Protein AF-A3IIT6-F1 (afdb_monomer_lite)

Foldseek 3Di:
DDDDDPPDDDPDDPVVVCVVVVVVVVVVVVVVVVVVVVVVVVVVVVVVVVVVVVVVVVVCVVVVVVVVVVVVVVVVVVVVVVVVVVVVD

Sequence (89 aa):
MSSFPQDMIFEQDPVQILDALLPLYINNQLLRALQEAAASELAARMTAMSNASDNAGQLIGTLTLSYNKARQAAITQQLMEVVAGANAL

Organism: NCBI:txid391612

Structure (mmC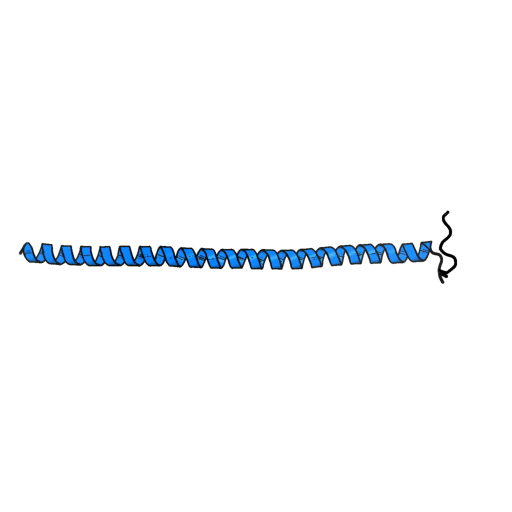IF, N/CA/C/O backbone):
data_AF-A3IIT6-F1
#
_entry.id   AF-A3IIT6-F1
#
loop_
_atom_site.group_PDB
_atom_site.id
_atom_site.type_symbol
_atom_site.label_atom_id
_atom_site.label_alt_id
_atom_site.label_comp_id
_atom_site.label_asym_id
_atom_site.label_entity_id
_atom_site.label_seq_id
_atom_site.pdbx_PDB_ins_code
_atom_site.Cartn_x
_atom_site.Cartn_y
_atom_site.Cartn_z
_atom_site.occupancy
_atom_site.B_iso_or_equiv
_atom_site.auth_seq_id
_atom_site.auth_comp_id
_atom_site.auth_asym_id
_atom_site.auth_atom_id
_atom_site.pdbx_PDB_model_num
ATOM 1 N N . MET A 1 1 ? 18.805 6.942 -52.452 1.00 41.97 1 MET A N 1
ATOM 2 C CA . MET A 1 1 ? 19.821 6.872 -51.383 1.00 41.97 1 MET A CA 1
ATOM 3 C C . MET A 1 1 ? 20.068 8.287 -50.902 1.00 41.97 1 MET A C 1
ATOM 5 O O . MET A 1 1 ? 20.689 9.067 -51.607 1.00 41.97 1 MET A O 1
ATOM 9 N N . SER A 1 2 ? 19.432 8.655 -49.794 1.00 48.84 2 SER A N 1
ATOM 10 C CA . SER A 1 2 ? 19.509 9.984 -49.185 1.00 48.84 2 SER A CA 1
ATOM 11 C C . SER A 1 2 ? 20.912 10.217 -48.625 1.00 48.84 2 SER A C 1
ATOM 13 O O . SER A 1 2 ? 21.332 9.499 -47.723 1.00 48.84 2 SER A O 1
ATOM 15 N N . SER A 1 3 ? 21.627 11.192 -49.191 1.00 62.28 3 SER A N 1
ATOM 16 C CA . SER A 1 3 ? 22.925 11.656 -48.693 1.00 62.28 3 SER A CA 1
ATOM 17 C C . SER A 1 3 ? 22.780 12.152 -47.258 1.00 62.28 3 SER A C 1
ATOM 19 O O . SER A 1 3 ? 21.890 12.955 -46.974 1.00 62.28 3 SER A O 1
ATOM 21 N N . PHE A 1 4 ? 23.659 11.690 -46.370 1.00 65.56 4 PHE A N 1
ATOM 22 C CA . PHE A 1 4 ? 23.800 12.241 -45.025 1.00 65.56 4 PHE A CA 1
ATOM 23 C C . PHE A 1 4 ? 24.192 13.734 -45.096 1.00 65.56 4 PHE A C 1
ATOM 25 O O . PHE A 1 4 ? 24.742 14.165 -46.120 1.00 65.56 4 PHE A O 1
ATOM 32 N N . PRO A 1 5 ? 23.890 14.537 -44.056 1.00 74.44 5 PRO A N 1
ATOM 33 C CA . PRO A 1 5 ? 24.320 15.932 -43.982 1.00 74.44 5 PRO A CA 1
ATOM 34 C C . PRO A 1 5 ? 25.839 16.030 -44.164 1.00 74.44 5 PRO A C 1
ATOM 36 O O . PRO A 1 5 ? 26.569 15.226 -43.587 1.00 74.44 5 PRO A O 1
ATOM 39 N N . GLN A 1 6 ? 26.315 17.009 -44.942 1.00 62.16 6 GLN A N 1
ATOM 40 C CA . GLN A 1 6 ? 27.744 17.162 -45.271 1.00 62.16 6 GLN A CA 1
ATOM 41 C C . GLN A 1 6 ? 28.655 17.335 -44.041 1.00 62.16 6 GLN A C 1
ATOM 43 O O . GLN A 1 6 ? 29.846 17.055 -44.134 1.00 62.16 6 GLN A O 1
ATOM 48 N N . ASP A 1 7 ? 28.092 17.716 -42.893 1.00 68.81 7 ASP A N 1
ATOM 49 C CA . ASP A 1 7 ? 28.824 17.919 -41.638 1.00 68.81 7 ASP A CA 1
ATOM 50 C C . ASP A 1 7 ? 28.976 16.638 -40.794 1.00 68.81 7 ASP A C 1
ATOM 52 O O . ASP A 1 7 ? 29.594 16.659 -39.730 1.00 68.81 7 ASP A O 1
ATOM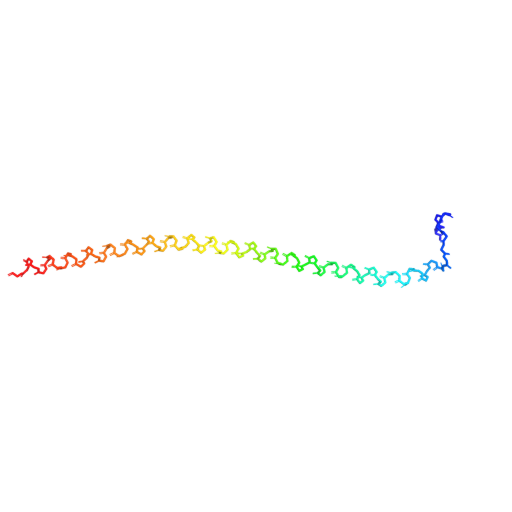 56 N N . MET A 1 8 ? 28.411 15.510 -41.236 1.00 68.00 8 MET A N 1
ATOM 57 C CA . MET A 1 8 ? 28.442 14.243 -40.505 1.00 68.00 8 MET A CA 1
ATOM 58 C C . MET A 1 8 ? 29.537 13.331 -41.072 1.00 68.00 8 MET A C 1
ATOM 60 O O . MET A 1 8 ? 29.291 12.467 -41.912 1.00 68.00 8 MET A O 1
ATOM 64 N N . ILE A 1 9 ? 30.773 13.563 -40.627 1.00 74.44 9 ILE A N 1
ATOM 65 C CA . ILE A 1 9 ? 31.928 12.731 -40.984 1.00 74.44 9 ILE A CA 1
ATOM 66 C C . ILE A 1 9 ? 31.943 11.516 -40.055 1.00 74.44 9 ILE A C 1
ATOM 68 O O . ILE A 1 9 ? 32.154 11.645 -38.849 1.00 74.44 9 ILE A O 1
ATOM 72 N N . PHE A 1 10 ? 31.704 10.336 -40.618 1.00 78.00 10 PHE A N 1
ATOM 73 C CA . PHE A 1 10 ? 31.804 9.070 -39.902 1.00 78.00 10 PHE A CA 1
ATOM 74 C C . PHE A 1 10 ? 33.158 8.417 -40.178 1.00 78.00 10 PHE A C 1
ATOM 76 O O . PHE A 1 10 ? 33.579 8.324 -41.327 1.00 78.00 10 PHE A O 1
ATOM 83 N N . GLU A 1 11 ? 33.815 7.929 -39.125 1.00 79.81 11 GLU A N 1
ATOM 84 C CA . GLU A 1 11 ? 35.071 7.170 -39.239 1.00 79.81 11 GLU A CA 1
ATOM 85 C C . GLU A 1 11 ? 34.852 5.782 -39.875 1.00 79.81 11 GLU A C 1
ATOM 87 O O . GLU A 1 11 ? 35.758 5.196 -40.459 1.00 79.81 11 GLU A O 1
ATOM 92 N N . GLN A 1 12 ? 33.635 5.244 -39.758 1.00 79.38 12 GLN A N 1
ATOM 93 C CA . GLN A 1 12 ? 33.236 3.917 -40.233 1.00 79.38 12 GLN A CA 1
ATOM 94 C C . GLN A 1 12 ? 32.052 4.038 -41.193 1.00 79.38 12 GLN A C 1
ATOM 96 O O . GLN A 1 12 ? 31.331 5.039 -41.172 1.00 79.38 12 GLN A O 1
ATOM 101 N N . ASP A 1 13 ? 31.826 3.009 -42.013 1.00 84.38 13 ASP A N 1
ATOM 102 C CA . ASP A 1 13 ? 30.674 2.998 -42.912 1.00 84.38 13 ASP A CA 1
ATOM 103 C C . ASP A 1 13 ? 29.362 3.113 -42.102 1.00 84.38 13 ASP A C 1
ATOM 105 O O . ASP A 1 13 ? 29.182 2.381 -41.120 1.00 84.38 13 ASP A O 1
ATOM 109 N N . PRO A 1 14 ? 28.429 4.010 -42.477 1.00 83.31 14 PRO A N 1
ATOM 110 C CA . PRO A 1 14 ? 27.193 4.228 -41.729 1.00 83.31 14 PRO A CA 1
ATOM 111 C C . PRO A 1 14 ? 26.364 2.962 -41.474 1.00 83.31 14 PRO A C 1
ATOM 113 O O . PRO A 1 14 ? 25.659 2.900 -40.465 1.00 83.31 14 PRO A O 1
ATOM 116 N N . VAL A 1 15 ? 26.450 1.945 -42.342 1.00 86.94 15 VAL A N 1
ATOM 117 C CA . VAL A 1 15 ? 25.757 0.662 -42.139 1.00 86.94 15 VAL A CA 1
ATOM 118 C C . VAL A 1 15 ? 26.362 -0.098 -40.960 1.00 86.94 15 VAL A C 1
ATOM 120 O O . VAL A 1 15 ? 25.623 -0.575 -40.105 1.00 86.94 15 VAL A O 1
ATOM 123 N N . GLN A 1 16 ? 27.693 -0.128 -40.840 1.00 87.38 16 GLN A N 1
ATOM 124 C CA . GLN A 1 16 ? 28.381 -0.791 -39.723 1.00 87.38 16 GLN A CA 1
ATOM 125 C C . GLN A 1 16 ? 28.070 -0.127 -38.378 1.00 87.38 16 GLN A C 1
ATOM 127 O O . GLN A 1 16 ? 27.890 -0.804 -37.364 1.00 87.38 16 GLN A O 1
ATOM 132 N N . ILE A 1 17 ? 27.967 1.204 -38.372 1.00 87.25 17 ILE A N 1
ATOM 133 C CA . ILE A 1 17 ? 27.579 1.971 -37.185 1.00 87.25 17 ILE A CA 1
ATOM 134 C C . ILE A 1 17 ? 26.144 1.621 -36.780 1.00 87.25 17 ILE A C 1
ATOM 136 O O . ILE A 1 17 ? 25.870 1.390 -35.601 1.00 87.25 17 ILE A O 1
ATOM 140 N N . LEU A 1 18 ? 25.226 1.555 -37.748 1.00 88.06 18 LEU A N 1
ATOM 141 C CA . LEU A 1 18 ? 23.833 1.204 -37.491 1.00 88.06 18 LEU A CA 1
ATOM 142 C C . LEU A 1 18 ? 23.690 -0.234 -36.976 1.00 88.06 18 LEU A C 1
ATOM 144 O O . LEU A 1 18 ? 22.952 -0.452 -36.015 1.00 88.06 18 LEU A O 1
ATOM 148 N N . ASP A 1 19 ? 24.430 -1.185 -37.545 1.00 91.31 19 ASP A N 1
ATOM 149 C CA . ASP A 1 19 ? 24.433 -2.589 -37.116 1.00 91.31 19 ASP A CA 1
ATOM 150 C C . ASP A 1 19 ? 24.905 -2.752 -35.663 1.00 91.31 19 ASP A C 1
ATOM 152 O O . ASP A 1 19 ? 24.399 -3.608 -34.935 1.00 91.31 19 ASP A O 1
ATOM 156 N N . ALA A 1 20 ? 25.829 -1.902 -35.204 1.00 89.62 20 ALA A N 1
ATOM 157 C CA . ALA A 1 20 ? 26.276 -1.883 -33.812 1.00 89.62 20 ALA A CA 1
ATOM 158 C C . ALA A 1 20 ? 25.310 -1.130 -32.876 1.00 89.62 20 ALA A C 1
ATOM 160 O O . ALA A 1 20 ? 25.097 -1.541 -31.732 1.00 89.62 20 ALA A O 1
ATOM 161 N N . LEU A 1 21 ? 24.714 -0.027 -33.338 1.00 92.38 21 LEU A N 1
ATOM 162 C CA . LEU A 1 21 ? 23.821 0.806 -32.527 1.00 92.38 21 LEU A CA 1
ATOM 163 C C . LEU A 1 21 ? 22.439 0.189 -32.331 1.00 92.38 21 LEU A C 1
ATOM 165 O O . LEU A 1 21 ? 21.851 0.355 -31.262 1.00 92.38 21 LEU A O 1
ATOM 169 N N . LEU A 1 22 ? 21.905 -0.510 -33.333 1.00 93.75 22 LEU A N 1
ATOM 170 C CA . LEU A 1 22 ? 20.542 -1.034 -33.291 1.00 93.75 22 LEU A CA 1
ATOM 171 C C . LEU A 1 22 ? 20.330 -2.020 -32.119 1.00 93.75 22 LEU A C 1
ATOM 173 O O . LEU A 1 22 ? 19.378 -1.818 -31.358 1.00 93.75 22 LEU A O 1
ATOM 177 N N . PRO A 1 23 ? 21.212 -3.012 -31.866 1.00 94.88 23 PRO A N 1
ATOM 178 C CA . PRO A 1 23 ? 21.088 -3.887 -30.699 1.00 94.88 23 PRO A CA 1
ATOM 179 C C . PRO A 1 23 ? 21.208 -3.130 -29.372 1.00 94.88 23 PRO A C 1
ATOM 181 O O . PRO A 1 23 ? 20.459 -3.402 -28.434 1.00 94.88 23 PRO A O 1
ATOM 184 N N . LEU A 1 24 ? 22.119 -2.152 -29.285 1.00 95.69 24 LEU A N 1
ATOM 185 C CA . LEU A 1 24 ? 22.296 -1.335 -28.082 1.00 95.69 24 LEU A CA 1
ATOM 186 C C . LEU A 1 24 ? 21.050 -0.500 -27.786 1.00 95.69 24 LEU A C 1
ATOM 188 O O . LEU A 1 24 ? 20.609 -0.447 -26.639 1.00 95.69 24 LEU A O 1
ATOM 192 N N . TYR A 1 25 ? 20.455 0.102 -28.815 1.00 96.38 25 TYR A N 1
ATOM 193 C CA . TYR A 1 25 ? 19.230 0.879 -28.692 1.00 96.38 25 TYR A CA 1
ATOM 194 C C . TYR A 1 25 ? 18.076 0.015 -28.180 1.00 96.38 25 TYR A C 1
ATOM 196 O O . TYR A 1 25 ? 17.436 0.381 -27.196 1.00 96.38 25 TYR A O 1
ATOM 204 N N . ILE A 1 26 ? 17.841 -1.152 -28.788 1.00 96.81 26 ILE A N 1
ATOM 205 C CA . ILE A 1 26 ? 16.758 -2.056 -28.375 1.00 96.81 26 ILE A CA 1
ATOM 206 C C . ILE A 1 26 ? 16.965 -2.559 -26.942 1.00 96.81 26 ILE A C 1
ATOM 208 O O . ILE A 1 26 ? 16.026 -2.525 -26.146 1.00 96.81 26 ILE A O 1
ATOM 212 N N . ASN A 1 27 ? 18.191 -2.944 -26.576 1.00 97.06 27 ASN A N 1
ATOM 213 C CA . ASN A 1 27 ? 18.509 -3.350 -25.205 1.00 97.06 27 ASN A CA 1
ATOM 214 C C . ASN A 1 27 ? 18.233 -2.227 -24.199 1.00 97.06 27 ASN A C 1
ATOM 216 O O . ASN A 1 27 ? 17.673 -2.474 -23.131 1.00 97.06 27 ASN A O 1
ATOM 220 N N . ASN A 1 28 ? 18.588 -0.988 -24.542 1.00 97.31 28 ASN A N 1
ATOM 221 C CA . ASN A 1 28 ? 18.357 0.158 -23.670 1.00 97.31 28 ASN A CA 1
ATOM 222 C C . ASN A 1 28 ? 16.861 0.480 -23.534 1.00 97.31 28 ASN A C 1
ATOM 224 O O . ASN A 1 28 ? 16.384 0.739 -22.432 1.00 97.31 28 ASN A O 1
ATOM 228 N N . GLN A 1 29 ? 16.100 0.401 -24.631 1.00 97.88 29 GLN A N 1
ATOM 229 C CA . GLN A 1 29 ? 14.645 0.576 -24.611 1.00 97.88 29 GLN A CA 1
ATOM 230 C C . GLN A 1 29 ? 13.961 -0.473 -23.734 1.00 97.88 29 GLN A C 1
ATOM 232 O O . GLN A 1 29 ? 13.114 -0.123 -22.913 1.00 97.88 29 GLN A O 1
ATOM 237 N N . LEU A 1 30 ? 14.358 -1.742 -23.861 1.00 97.69 30 LEU A N 1
ATOM 238 C CA . LEU A 1 30 ? 13.820 -2.821 -23.039 1.00 97.69 30 LEU A CA 1
ATOM 239 C C . LEU A 1 30 ? 14.157 -2.615 -21.558 1.00 97.69 30 LEU A C 1
ATOM 241 O O . LEU A 1 30 ? 13.274 -2.718 -20.709 1.00 97.69 30 LEU A O 1
ATOM 245 N N . LEU A 1 31 ? 15.412 -2.279 -21.246 1.00 98.00 31 LEU A N 1
ATOM 246 C CA . LEU A 1 31 ? 15.830 -2.000 -19.874 1.00 98.00 31 LEU A CA 1
ATOM 247 C C . LEU A 1 31 ? 15.024 -0.846 -19.270 1.00 98.00 31 LEU A C 1
ATOM 249 O O . LEU A 1 31 ? 14.546 -0.963 -18.142 1.00 98.00 31 LEU A O 1
ATOM 253 N N . ARG A 1 32 ? 14.830 0.240 -20.027 1.00 98.19 32 ARG A N 1
ATOM 254 C CA . ARG A 1 32 ? 14.044 1.386 -19.565 1.00 98.19 32 ARG A CA 1
ATOM 255 C C . ARG A 1 32 ? 12.590 0.996 -19.305 1.00 98.19 32 ARG A C 1
ATOM 257 O O . ARG A 1 32 ? 12.072 1.308 -18.240 1.00 98.19 32 ARG A O 1
ATOM 264 N N . ALA A 1 33 ? 11.965 0.249 -20.216 1.00 98.19 33 ALA A N 1
ATOM 265 C CA . ALA A 1 33 ? 10.591 -0.222 -20.043 1.00 98.19 33 ALA A CA 1
ATOM 266 C C . ALA A 1 33 ? 10.427 -1.091 -18.782 1.00 98.19 33 ALA A C 1
ATOM 268 O O . ALA A 1 33 ? 9.456 -0.937 -18.045 1.00 98.19 33 ALA A O 1
ATOM 269 N N . LEU A 1 34 ? 11.394 -1.968 -18.493 1.00 98.31 34 LEU A N 1
ATOM 270 C CA . LEU A 1 34 ? 11.380 -2.788 -17.277 1.00 98.31 34 LEU A CA 1
ATOM 271 C C . LEU A 1 34 ? 11.523 -1.942 -16.005 1.00 98.31 34 LEU A C 1
ATOM 273 O O . LEU A 1 34 ? 10.827 -2.191 -15.021 1.00 98.31 34 LEU A O 1
ATOM 277 N N . GLN A 1 35 ? 12.394 -0.932 -16.020 1.00 98.31 35 GLN A N 1
ATOM 278 C CA . GLN A 1 35 ? 12.575 -0.020 -14.888 1.00 98.31 35 GLN A CA 1
ATOM 279 C C . GLN A 1 35 ? 11.328 0.838 -14.641 1.00 98.31 35 GLN A C 1
ATOM 281 O O . GLN A 1 35 ? 10.891 0.965 -13.497 1.00 98.31 35 GLN A O 1
ATOM 286 N N . GLU A 1 36 ? 10.721 1.376 -15.701 1.00 98.31 36 GLU A N 1
ATOM 287 C CA . GLU A 1 36 ? 9.467 2.134 -15.626 1.00 98.31 36 GLU A CA 1
ATOM 288 C C . GLU A 1 36 ? 8.318 1.261 -15.099 1.00 98.31 36 GLU A C 1
ATOM 290 O O . GLU A 1 36 ? 7.552 1.702 -14.238 1.00 98.31 36 GLU A O 1
ATOM 295 N N . ALA A 1 37 ? 8.226 0.003 -15.545 1.00 98.25 37 ALA A N 1
ATOM 296 C CA . ALA A 1 37 ? 7.220 -0.940 -15.065 1.00 98.25 37 ALA A CA 1
ATOM 297 C C . ALA A 1 37 ? 7.402 -1.269 -13.575 1.00 98.25 37 ALA A C 1
ATOM 299 O O . ALA A 1 37 ? 6.429 -1.240 -12.824 1.00 98.25 37 ALA A O 1
ATOM 300 N N . ALA A 1 38 ? 8.635 -1.524 -13.127 1.00 98.31 38 ALA A N 1
ATOM 301 C CA . ALA A 1 38 ? 8.933 -1.799 -11.721 1.00 98.31 38 ALA A CA 1
ATOM 302 C C . ALA A 1 38 ? 8.630 -0.591 -10.818 1.00 98.31 38 ALA A C 1
ATOM 304 O O . ALA A 1 38 ? 8.019 -0.738 -9.760 1.00 98.31 38 ALA A O 1
ATOM 305 N N . ALA A 1 39 ? 9.002 0.616 -11.251 1.00 98.06 39 ALA A N 1
ATOM 306 C CA . ALA A 1 39 ? 8.667 1.842 -10.533 1.00 98.06 39 ALA A CA 1
ATOM 307 C C . ALA A 1 39 ? 7.145 2.052 -10.447 1.00 98.06 39 ALA A C 1
ATOM 309 O O . ALA A 1 39 ? 6.621 2.377 -9.380 1.00 98.06 39 ALA A O 1
ATOM 310 N N . SER A 1 40 ? 6.430 1.817 -11.552 1.00 98.06 40 SER A N 1
ATOM 311 C CA . SER A 1 40 ? 4.968 1.934 -11.607 1.00 98.06 40 SER A CA 1
ATOM 312 C C . SER A 1 40 ? 4.272 0.912 -10.707 1.00 98.06 40 SER A C 1
ATOM 314 O O . SER A 1 40 ? 3.306 1.250 -10.025 1.00 98.06 40 SER A O 1
ATOM 316 N N . GLU A 1 41 ? 4.778 -0.321 -10.657 1.00 98.31 41 GLU A N 1
ATOM 317 C CA . GLU A 1 41 ? 4.273 -1.382 -9.783 1.00 98.31 41 GLU A CA 1
ATOM 318 C C . GLU A 1 41 ? 4.424 -1.007 -8.309 1.00 98.31 41 GLU A C 1
ATOM 320 O O . GLU A 1 41 ?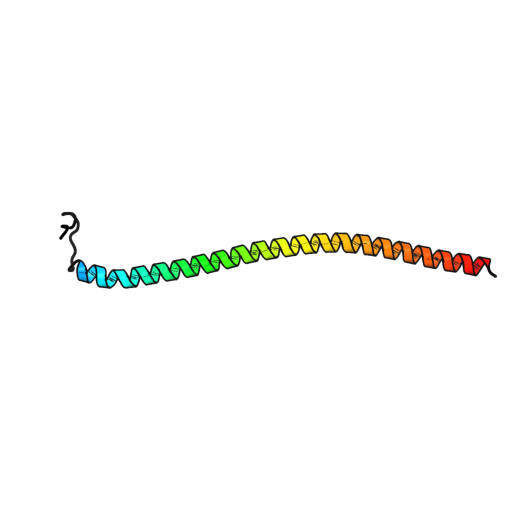 3.452 -1.076 -7.554 1.00 98.31 41 GLU A O 1
ATOM 325 N N . LEU A 1 42 ? 5.604 -0.523 -7.912 1.00 98.06 42 LEU A N 1
ATOM 326 C CA . LEU A 1 42 ? 5.850 -0.088 -6.542 1.00 98.06 42 LEU A CA 1
ATOM 327 C C . LEU A 1 42 ? 4.951 1.093 -6.156 1.00 98.06 42 LEU A C 1
ATOM 329 O O . LEU A 1 42 ? 4.373 1.094 -5.069 1.00 98.06 42 LEU A O 1
ATOM 333 N N . ALA A 1 43 ? 4.795 2.079 -7.044 1.00 98.12 43 ALA A N 1
ATOM 334 C CA . ALA A 1 43 ? 3.908 3.218 -6.819 1.00 98.12 43 ALA A CA 1
ATOM 335 C C . ALA A 1 43 ? 2.449 2.771 -6.637 1.00 98.12 43 ALA A C 1
ATOM 337 O O . ALA A 1 43 ? 1.812 3.134 -5.646 1.00 98.12 43 ALA A O 1
ATOM 338 N N . ALA A 1 44 ? 1.945 1.919 -7.535 1.00 98.19 44 ALA A N 1
ATOM 339 C CA . ALA A 1 44 ? 0.597 1.368 -7.440 1.00 98.19 44 ALA A CA 1
ATOM 340 C C . ALA A 1 44 ? 0.399 0.565 -6.146 1.00 98.19 44 ALA A C 1
ATOM 342 O O . ALA A 1 44 ? -0.626 0.708 -5.475 1.00 98.19 44 ALA A O 1
ATOM 343 N N . ARG A 1 45 ? 1.399 -0.234 -5.750 1.00 98.25 45 ARG A N 1
ATOM 344 C CA . ARG A 1 45 ? 1.382 -0.998 -4.499 1.00 98.25 45 ARG A CA 1
ATOM 345 C C . ARG A 1 45 ? 1.325 -0.078 -3.280 1.00 98.25 45 ARG A C 1
ATOM 347 O O . ARG A 1 45 ? 0.525 -0.332 -2.384 1.00 98.25 45 ARG A O 1
ATOM 354 N N . MET A 1 46 ? 2.120 0.992 -3.241 1.00 98.31 46 MET A N 1
ATOM 355 C CA . MET A 1 46 ? 2.090 1.964 -2.140 1.00 98.31 46 MET A CA 1
ATOM 356 C C . MET A 1 46 ? 0.715 2.627 -2.009 1.00 98.31 46 MET A C 1
ATOM 358 O O . MET A 1 46 ? 0.163 2.666 -0.911 1.00 98.31 46 MET A O 1
ATOM 362 N N . THR A 1 47 ? 0.120 3.077 -3.116 1.00 98.31 47 THR A N 1
ATOM 363 C CA . THR A 1 47 ? -1.229 3.664 -3.104 1.00 98.31 47 THR A CA 1
ATOM 364 C C . THR A 1 47 ? -2.282 2.657 -2.646 1.00 98.31 47 THR A C 1
ATOM 366 O O . THR A 1 47 ? -3.113 2.979 -1.797 1.00 98.31 47 THR A O 1
ATOM 369 N N . ALA A 1 48 ? -2.233 1.420 -3.149 1.00 98.25 48 ALA A N 1
ATOM 370 C CA . ALA A 1 48 ? -3.160 0.370 -2.739 1.00 98.25 48 ALA A CA 1
ATOM 371 C C . ALA A 1 48 ? -3.059 0.064 -1.235 1.00 98.25 48 ALA A C 1
ATOM 373 O O . ALA A 1 48 ? -4.082 -0.064 -0.564 1.00 98.25 48 ALA A O 1
ATOM 374 N N . MET A 1 49 ? -1.841 -0.005 -0.691 1.00 98.44 49 MET A N 1
ATOM 375 C CA . MET A 1 49 ? -1.610 -0.268 0.734 1.00 98.44 49 MET A CA 1
ATOM 376 C C . MET A 1 49 ? -2.004 0.913 1.627 1.00 98.44 49 MET A C 1
ATOM 378 O O . MET A 1 49 ? -2.531 0.691 2.719 1.00 98.44 49 MET A O 1
ATOM 382 N N . SER A 1 50 ? -1.814 2.153 1.163 1.00 98.38 50 SER A N 1
ATOM 383 C CA . SER A 1 50 ? -2.325 3.344 1.854 1.00 98.38 50 SER A CA 1
ATOM 384 C C . SER A 1 50 ? -3.845 3.274 1.973 1.00 98.38 50 SER A C 1
ATOM 386 O O . SER A 1 50 ? -4.376 3.309 3.079 1.00 98.38 50 SER A O 1
ATOM 388 N N . ASN A 1 51 ? -4.538 3.033 0.856 1.00 98.12 51 ASN A N 1
ATOM 389 C CA . ASN A 1 51 ? -5.996 2.903 0.845 1.00 98.12 51 ASN A CA 1
ATOM 390 C C . ASN A 1 51 ? -6.475 1.748 1.739 1.00 98.12 51 ASN A C 1
ATOM 392 O O . ASN A 1 51 ? -7.469 1.877 2.451 1.00 98.12 51 ASN A O 1
ATOM 396 N N . ALA A 1 52 ? -5.771 0.612 1.729 1.00 98.38 52 ALA A N 1
ATOM 397 C CA . ALA A 1 52 ? -6.082 -0.511 2.608 1.00 98.38 52 ALA A CA 1
ATOM 398 C C . ALA A 1 52 ? -5.942 -0.138 4.094 1.00 98.38 52 ALA A C 1
ATOM 400 O O . ALA A 1 52 ? -6.792 -0.519 4.900 1.00 98.38 52 ALA A O 1
ATOM 401 N N . SER A 1 53 ? -4.912 0.634 4.448 1.00 98.44 53 SER A N 1
ATOM 402 C CA . SER A 1 53 ? -4.678 1.106 5.818 1.00 98.44 53 SER A CA 1
ATOM 403 C C . SER A 1 53 ? -5.763 2.083 6.270 1.00 98.44 53 SER A C 1
ATOM 405 O O . SER A 1 53 ? -6.301 1.934 7.368 1.00 98.44 53 SER A O 1
ATOM 407 N N . ASP A 1 54 ? -6.153 3.020 5.404 1.00 98.31 54 ASP A N 1
ATOM 408 C CA . ASP A 1 54 ? -7.231 3.973 5.683 1.00 98.31 54 ASP A CA 1
ATOM 409 C C . ASP A 1 54 ? -8.574 3.254 5.881 1.00 98.31 54 ASP A C 1
ATOM 411 O O . ASP A 1 54 ? -9.297 3.515 6.848 1.00 98.31 54 ASP A O 1
ATOM 415 N N . ASN A 1 55 ? -8.880 2.279 5.020 1.00 98.00 55 ASN A N 1
ATOM 416 C CA . ASN A 1 55 ? -10.084 1.453 5.131 1.00 98.00 55 ASN A CA 1
ATOM 417 C C . ASN A 1 55 ? -10.094 0.624 6.424 1.00 98.00 55 ASN A C 1
ATOM 419 O O . ASN A 1 55 ? -11.125 0.524 7.094 1.00 98.00 55 ASN A O 1
ATOM 423 N N . ALA A 1 56 ? -8.948 0.053 6.808 1.00 98.50 56 ALA A N 1
ATOM 424 C CA . ALA A 1 56 ? -8.811 -0.660 8.073 1.00 98.50 56 ALA A CA 1
ATOM 425 C C . ALA A 1 56 ? -9.036 0.275 9.273 1.00 98.50 56 ALA A C 1
ATOM 427 O O . ALA A 1 56 ? -9.751 -0.091 10.206 1.00 98.50 56 ALA A O 1
ATOM 428 N N . GLY A 1 57 ? -8.500 1.499 9.230 1.00 98.31 57 GLY A N 1
ATOM 429 C CA . GLY A 1 57 ? -8.723 2.521 10.255 1.00 98.31 57 GLY A CA 1
ATOM 430 C C . GLY A 1 57 ? -10.203 2.876 10.427 1.00 98.31 57 GLY A C 1
ATOM 431 O O . GLY A 1 57 ? -10.708 2.910 11.552 1.00 98.31 57 GLY A O 1
ATOM 432 N N . GLN A 1 58 ? -10.929 3.057 9.319 1.00 98.12 58 GLN A N 1
ATOM 433 C CA . GLN A 1 58 ? -12.378 3.290 9.350 1.00 98.12 58 GLN A CA 1
ATOM 434 C C . GLN A 1 58 ? -13.128 2.112 9.986 1.00 98.12 58 GLN A C 1
ATOM 436 O O . GLN A 1 58 ? -13.955 2.315 10.881 1.00 98.12 58 GLN A O 1
ATOM 441 N N . LEU A 1 59 ? -12.797 0.879 9.584 1.00 98.25 59 LEU A N 1
ATOM 442 C CA . LEU A 1 59 ? -13.426 -0.329 10.116 1.00 98.25 59 LEU A CA 1
ATOM 443 C C . LEU A 1 59 ? -13.183 -0.486 11.622 1.00 98.25 59 LEU A C 1
ATOM 445 O O . LEU A 1 59 ? -14.116 -0.797 12.365 1.00 98.25 59 LEU A O 1
ATOM 449 N N . ILE A 1 60 ? -11.959 -0.223 12.089 1.00 98.44 60 ILE A N 1
ATOM 450 C CA . ILE A 1 60 ? -11.622 -0.224 13.518 1.00 98.44 60 ILE A CA 1
ATOM 451 C C . ILE A 1 60 ? -12.505 0.774 14.270 1.00 98.44 60 ILE A C 1
ATOM 453 O O . ILE A 1 60 ? -13.056 0.428 15.317 1.00 98.44 60 ILE A O 1
ATOM 457 N N . GLY A 1 61 ? -12.692 1.984 13.736 1.00 98.19 61 GLY A N 1
ATOM 458 C CA . GLY A 1 61 ? -13.575 2.988 14.331 1.00 98.19 61 GLY A CA 1
ATOM 459 C C . GLY A 1 61 ? -15.017 2.489 14.470 1.00 98.19 61 GLY A C 1
ATOM 460 O O . GLY A 1 61 ? -15.601 2.552 15.557 1.00 98.19 61 GLY A O 1
ATOM 461 N N . THR A 1 62 ? -15.580 1.921 13.399 1.00 98.31 62 THR A N 1
ATOM 462 C CA . THR A 1 62 ? -16.942 1.363 13.408 1.00 98.31 62 THR A CA 1
ATOM 463 C C . THR A 1 62 ? -17.086 0.213 14.405 1.00 98.31 62 THR A C 1
ATOM 465 O O . THR A 1 62 ? -18.024 0.197 15.209 1.00 98.31 62 THR A O 1
ATOM 468 N N . LEU A 1 63 ? -16.148 -0.735 14.395 1.00 98.38 63 LEU A N 1
ATOM 469 C CA . LEU A 1 63 ? -16.170 -1.890 15.291 1.00 98.38 63 LEU A CA 1
ATOM 470 C C . LEU A 1 63 ? -15.988 -1.480 16.751 1.00 98.38 63 LEU A C 1
ATOM 472 O O . LEU A 1 63 ? -16.665 -2.024 17.618 1.00 98.38 63 LEU A O 1
ATOM 476 N N . THR A 1 64 ? -15.157 -0.477 17.031 1.00 98.44 64 THR A N 1
ATOM 477 C CA . THR A 1 64 ? -14.965 0.059 18.386 1.00 98.44 64 THR A CA 1
ATOM 478 C C . THR A 1 64 ? -16.258 0.663 18.930 1.00 98.44 64 THR A C 1
ATOM 480 O O . THR A 1 64 ? -16.619 0.433 20.087 1.00 98.44 64 THR A O 1
ATOM 483 N N . LEU A 1 65 ? -17.000 1.407 18.105 1.00 98.38 65 LEU A N 1
ATOM 484 C CA . LEU A 1 65 ? -18.299 1.944 18.505 1.00 98.38 65 LEU A CA 1
ATOM 485 C C . LEU A 1 65 ? -19.309 0.820 18.775 1.00 98.38 65 LEU A C 1
ATOM 487 O O . LEU A 1 65 ? -19.991 0.844 19.800 1.00 98.38 65 LEU A O 1
ATOM 491 N N . SER A 1 66 ? -19.386 -0.171 17.882 1.00 98.25 66 SER A N 1
ATOM 492 C CA . SER A 1 66 ? -20.268 -1.334 18.045 1.00 98.25 66 SER A CA 1
ATOM 493 C C . SER A 1 66 ? -19.941 -2.123 19.316 1.00 98.25 66 SER A C 1
ATOM 495 O O . SER A 1 66 ? -20.829 -2.422 20.113 1.00 98.25 66 SER A O 1
ATOM 497 N N . TYR A 1 67 ? -18.654 -2.375 19.557 1.00 98.50 67 TYR A N 1
ATOM 498 C CA . TYR A 1 67 ? -18.157 -3.058 20.745 1.00 98.50 67 TYR A CA 1
ATOM 499 C C . TYR A 1 67 ? -18.570 -2.335 22.029 1.00 98.50 67 TYR A C 1
ATOM 501 O O . TYR A 1 67 ? -19.111 -2.955 22.941 1.00 98.50 67 TYR A O 1
ATOM 509 N N . ASN A 1 68 ? -18.380 -1.014 22.099 1.00 98.31 68 ASN A N 1
ATOM 510 C CA . ASN A 1 68 ? -18.756 -0.247 23.286 1.00 98.31 68 ASN A CA 1
ATOM 511 C C . ASN A 1 68 ? -20.272 -0.245 23.528 1.00 9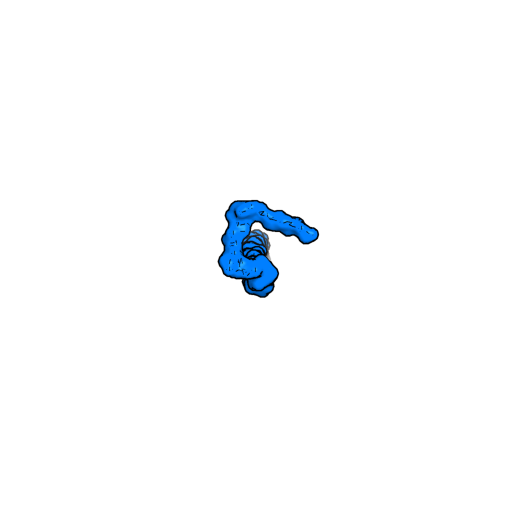8.31 68 ASN A C 1
ATOM 513 O O . ASN A 1 68 ? -20.693 -0.358 24.680 1.00 98.31 68 ASN A O 1
ATOM 517 N N . LYS A 1 69 ? -21.089 -0.172 22.468 1.00 98.25 69 LYS A N 1
ATOM 518 C CA . LYS A 1 69 ? -22.553 -0.298 22.576 1.00 98.25 69 LYS A CA 1
ATOM 519 C C . LYS A 1 69 ? -22.957 -1.670 23.116 1.00 98.25 69 LYS A C 1
ATOM 521 O O . LYS A 1 69 ? -23.718 -1.739 24.076 1.00 98.25 69 LYS A O 1
ATOM 526 N N . ALA A 1 70 ? -22.411 -2.747 22.549 1.00 98.06 70 ALA A N 1
ATOM 527 C CA . ALA A 1 70 ? -22.676 -4.110 23.006 1.00 98.06 70 ALA A CA 1
ATOM 528 C C . ALA A 1 70 ? -22.227 -4.321 24.461 1.00 98.06 70 ALA A C 1
ATOM 530 O O . ALA A 1 70 ? -22.962 -4.899 25.258 1.00 98.06 70 ALA A O 1
ATOM 531 N N . ARG A 1 71 ? -21.061 -3.777 24.836 1.00 98.44 71 ARG A N 1
ATOM 532 C CA . ARG A 1 71 ? -20.556 -3.807 26.213 1.00 98.44 71 ARG A CA 1
ATOM 533 C C . ARG A 1 71 ? -21.517 -3.121 27.181 1.00 98.44 71 ARG A C 1
ATOM 535 O O . ARG A 1 71 ? -21.812 -3.678 28.230 1.00 98.44 71 ARG A O 1
ATOM 542 N N . GLN A 1 72 ? -22.002 -1.925 26.846 1.00 98.31 72 GLN A N 1
ATOM 543 C CA . GLN A 1 72 ? -22.954 -1.199 27.693 1.00 98.31 72 GLN A CA 1
ATOM 544 C C . GLN A 1 72 ? -24.274 -1.961 27.831 1.00 98.31 72 GLN A C 1
ATOM 546 O O . GLN A 1 72 ? -24.743 -2.139 28.950 1.00 98.31 72 GLN A O 1
ATOM 551 N N . ALA A 1 73 ? -24.819 -2.477 26.726 1.00 98.12 73 ALA A N 1
ATOM 552 C CA . ALA A 1 73 ? -26.034 -3.287 26.750 1.00 98.12 73 ALA A CA 1
ATOM 553 C C . ALA A 1 73 ? -25.881 -4.531 27.643 1.00 98.12 73 ALA A C 1
ATOM 555 O O . ALA A 1 73 ? -26.772 -4.825 28.434 1.00 98.12 73 ALA A O 1
ATOM 556 N N . ALA A 1 74 ? -24.734 -5.216 27.574 1.00 98.06 74 ALA A N 1
ATOM 557 C CA . ALA A 1 74 ? -24.444 -6.371 28.421 1.00 98.06 74 ALA A CA 1
ATOM 558 C C . ALA A 1 74 ? -24.373 -6.008 29.915 1.00 98.06 74 ALA A C 1
ATOM 560 O O . ALA A 1 74 ? -24.946 -6.717 30.737 1.00 98.06 74 ALA A O 1
ATOM 561 N N . ILE A 1 75 ? -23.729 -4.888 30.273 1.00 97.88 75 ILE A N 1
ATOM 562 C CA . ILE A 1 75 ? -23.694 -4.393 31.663 1.00 97.88 75 ILE A CA 1
ATOM 563 C C . ILE A 1 75 ? -25.117 -4.081 32.142 1.00 97.88 75 ILE A C 1
ATOM 565 O O . ILE A 1 75 ? -25.508 -4.519 33.221 1.00 97.88 75 ILE A O 1
ATOM 569 N N . THR A 1 76 ? -25.908 -3.353 31.349 1.00 97.81 76 THR A N 1
ATOM 570 C CA . THR A 1 76 ? -27.297 -3.033 31.707 1.00 97.81 76 THR A CA 1
ATOM 571 C C . THR A 1 76 ? -28.127 -4.299 31.903 1.00 97.81 76 THR A C 1
ATOM 573 O O . THR A 1 76 ? -28.847 -4.391 32.892 1.00 97.81 76 THR A O 1
ATOM 576 N N . GLN A 1 77 ? -27.989 -5.290 31.020 1.00 97.81 77 GLN A N 1
ATOM 577 C CA . GLN A 1 77 ? -28.688 -6.569 31.132 1.00 97.81 77 GLN A CA 1
ATOM 578 C C . GLN A 1 77 ? -28.334 -7.299 32.435 1.00 97.81 77 GLN A C 1
ATOM 580 O O . GLN A 1 77 ? -29.231 -7.684 33.180 1.00 97.81 77 GLN A O 1
ATOM 585 N N . GLN A 1 78 ? -27.043 -7.414 32.758 1.00 96.69 78 GLN A N 1
ATOM 586 C CA . GLN A 1 78 ? -26.592 -8.044 34.003 1.00 96.69 78 GLN A CA 1
ATOM 587 C C . GLN A 1 78 ? -27.125 -7.319 35.245 1.00 96.69 78 GLN A C 1
ATOM 589 O O . GLN A 1 78 ? -27.563 -7.958 36.198 1.00 96.69 78 GLN A O 1
ATOM 594 N N . LEU A 1 79 ? -27.129 -5.982 35.243 1.00 96.50 79 LEU A N 1
ATOM 595 C CA . LEU A 1 79 ? -27.689 -5.202 36.350 1.00 96.50 79 LEU A CA 1
ATOM 596 C C . LEU A 1 79 ? -29.197 -5.435 36.502 1.00 96.50 79 LEU A C 1
ATOM 598 O O . LEU A 1 79 ? -29.673 -5.609 37.623 1.00 96.50 79 LEU A O 1
ATOM 602 N N . MET A 1 80 ? -29.940 -5.472 35.393 1.00 96.31 80 MET A N 1
ATOM 603 C CA . MET A 1 80 ? -31.376 -5.760 35.406 1.00 96.31 80 MET A CA 1
ATOM 604 C C . MET A 1 80 ? -31.666 -7.156 35.963 1.00 96.31 80 MET A C 1
ATOM 606 O O . MET A 1 80 ? -32.589 -7.308 36.759 1.00 96.31 80 MET A O 1
ATOM 610 N N . GLU A 1 81 ? -30.860 -8.155 35.600 1.00 96.00 81 GLU A N 1
ATOM 61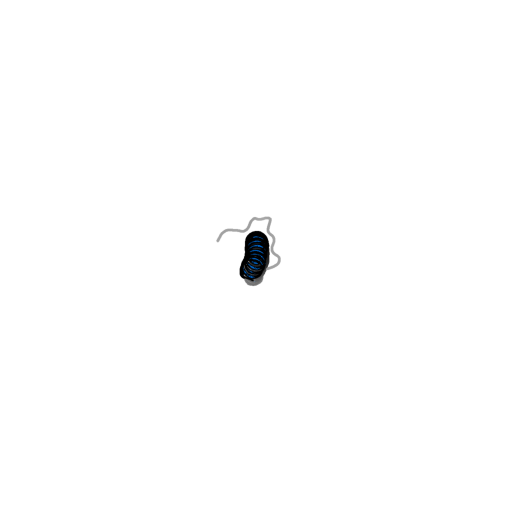1 C CA . GLU A 1 81 ? -30.964 -9.519 36.131 1.00 96.00 81 GLU A CA 1
ATOM 612 C C . GLU A 1 81 ? -30.712 -9.568 37.645 1.00 96.00 81 GLU A C 1
ATOM 614 O O . GLU A 1 81 ? -31.489 -10.187 38.373 1.00 96.00 81 GLU A O 1
ATOM 619 N N . VAL A 1 82 ? -29.689 -8.863 38.143 1.00 94.75 82 VAL A N 1
ATOM 620 C CA . VAL A 1 82 ? -29.393 -8.777 39.585 1.00 94.75 82 VAL A CA 1
ATOM 621 C C . VAL A 1 82 ? -30.534 -8.104 40.353 1.00 94.75 82 VAL A C 1
ATOM 623 O O . VAL A 1 82 ? -30.956 -8.612 41.391 1.00 94.75 82 VAL A O 1
ATOM 626 N N . VAL A 1 83 ? -31.063 -6.983 39.851 1.00 94.94 83 VAL A N 1
ATOM 627 C CA . VAL A 1 83 ? -32.168 -6.255 40.500 1.00 94.94 83 VAL A CA 1
ATOM 628 C C . VAL A 1 83 ? -33.457 -7.078 40.493 1.00 94.94 83 VAL A C 1
ATOM 630 O O . VAL A 1 83 ? -34.147 -7.145 41.509 1.00 94.94 83 VAL A O 1
ATOM 633 N N . ALA A 1 84 ? -33.783 -7.729 39.374 1.00 93.94 84 ALA A N 1
ATOM 634 C CA . ALA A 1 84 ? -34.955 -8.594 39.280 1.00 93.94 84 ALA A CA 1
ATOM 635 C C . ALA A 1 84 ? -34.852 -9.799 40.228 1.00 93.94 84 ALA A C 1
ATOM 637 O O . ALA A 1 84 ? -35.828 -10.120 40.900 1.00 93.94 84 ALA A O 1
ATOM 638 N N . GLY A 1 85 ? -33.673 -10.423 40.329 1.00 93.38 85 GLY A N 1
ATOM 639 C CA . GLY A 1 85 ? -33.420 -11.517 41.268 1.00 93.38 85 GLY A CA 1
ATOM 640 C C . GLY A 1 85 ? -33.520 -11.088 42.735 1.00 93.38 85 GLY A C 1
ATOM 641 O O . GLY A 1 85 ? -34.103 -11.809 43.537 1.00 93.38 85 GLY A O 1
ATOM 642 N N . ALA A 1 86 ? -33.015 -9.900 43.082 1.00 93.44 86 ALA A N 1
ATOM 643 C CA . ALA A 1 86 ? -33.112 -9.358 44.439 1.00 93.44 86 ALA A CA 1
ATOM 644 C C . ALA A 1 86 ? -34.556 -9.017 44.849 1.00 93.44 86 ALA A C 1
ATOM 646 O O . ALA A 1 86 ? -34.918 -9.231 45.998 1.00 93.44 86 ALA A O 1
ATOM 647 N N . ASN A 1 87 ? -35.381 -8.519 43.920 1.00 88.50 87 ASN A N 1
ATOM 648 C CA . ASN A 1 87 ? -36.797 -8.207 44.167 1.00 88.50 87 ASN A CA 1
ATOM 649 C C . ASN A 1 87 ? -37.720 -9.442 44.170 1.00 88.50 87 ASN A C 1
ATOM 651 O O . ASN A 1 87 ? -38.898 -9.313 44.498 1.00 88.50 87 ASN A O 1
ATOM 655 N N . ALA A 1 88 ? -37.227 -10.605 43.736 1.00 82.06 88 ALA A N 1
ATOM 656 C CA . ALA A 1 88 ? -37.982 -11.859 43.692 1.00 82.06 88 ALA A CA 1
ATOM 657 C C . ALA A 1 88 ? -37.790 -12.742 44.945 1.00 82.06 88 ALA A C 1
ATOM 659 O O . ALA A 1 88 ? -38.418 -13.799 45.034 1.00 82.06 88 ALA A O 1
ATOM 660 N N . LEU A 1 89 ? -36.924 -12.324 45.877 1.00 61.12 89 LEU A N 1
ATOM 661 C CA . LEU A 1 89 ? -36.713 -12.906 47.210 1.00 61.12 89 LEU A CA 1
ATOM 662 C C . LEU A 1 89 ? -37.519 -12.135 48.262 1.00 61.12 89 LEU A C 1
ATOM 664 O O . LEU A 1 89 ? -38.004 -12.798 49.205 1.00 61.12 89 LEU A O 1
#

pLDDT: mean 91.76, std 11.84, range [41.97, 98.5]

Secondary structure (DSSP, 8-state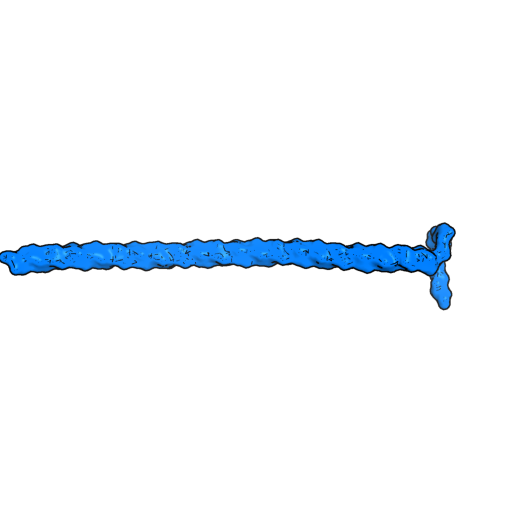):
--PPPTT---SS-HHHHHHHHHHHHHHHHHHHHHHHHHHHHHHHHHHHHHHHHHHHHHHHHHHHHHHHHHHHHHHHHHHHHHHHHHHT-

InterPro domains:
  IPR000131 ATP synthase, F1 complex, gamma subunit [PF00231] (6-89)
  IPR000131 ATP synthase, F1 complex, gamma subunit [PR00126] (36-55)
  IPR000131 ATP synthase, F1 complex, gamma subunit [PR00126] (67-88)
  IPR000131 ATP synthase, F1 complex, gamma subunit [PTHR11693] (7-89)
  IPR035968 ATP synthase, F1 complex, gamma subunit superfamily [SSF52943] (5-89)

Radius of gyration: 36.58 Å; chains: 1; bounding box: 73×31×99 Å